Protein AF-A0AAW7VV24-F1 (afdb_monomer_lite)

Structure (mmCIF, N/CA/C/O backbone):
data_AF-A0AAW7VV24-F1
#
_entry.id   AF-A0AAW7VV24-F1
#
loop_
_atom_site.group_PDB
_atom_site.id
_atom_site.type_symbol
_atom_site.label_atom_id
_atom_site.label_alt_id
_atom_site.label_comp_id
_atom_site.label_asym_id
_atom_site.label_entity_id
_atom_site.label_seq_id
_atom_site.pdbx_PDB_ins_code
_atom_site.Cartn_x
_atom_site.Cartn_y
_atom_site.Cartn_z
_atom_site.occupancy
_atom_site.B_iso_or_equiv
_atom_site.auth_seq_id
_atom_site.auth_comp_id
_atom_site.auth_asym_id
_atom_site.auth_atom_id
_atom_site.pdbx_PDB_model_num
ATOM 1 N N . MET A 1 1 ? 19.545 -9.588 6.581 1.00 57.94 1 MET A N 1
ATOM 2 C CA . MET A 1 1 ? 18.455 -8.599 6.716 1.00 57.94 1 MET A CA 1
ATOM 3 C C . MET A 1 1 ? 17.225 -9.322 7.231 1.00 57.94 1 MET A C 1
ATOM 5 O O . MET A 1 1 ? 17.003 -10.454 6.816 1.00 57.94 1 MET A O 1
ATOM 9 N N . SER A 1 2 ? 16.503 -8.713 8.173 1.00 62.31 2 SER A N 1
ATOM 10 C CA . SER A 1 2 ? 15.201 -9.205 8.638 1.00 62.31 2 SER A CA 1
ATOM 11 C C . SER A 1 2 ? 14.223 -9.260 7.459 1.00 62.31 2 SER A C 1
ATOM 13 O O . SER A 1 2 ? 14.254 -8.371 6.613 1.00 62.31 2 SER A O 1
ATOM 15 N N . ARG A 1 3 ? 13.404 -10.315 7.382 1.00 75.94 3 ARG A N 1
ATOM 16 C CA . ARG A 1 3 ? 12.289 -10.437 6.420 1.00 75.94 3 ARG A CA 1
ATOM 17 C C . ARG A 1 3 ? 10.940 -10.096 7.054 1.00 75.94 3 ARG A C 1
ATOM 19 O O . ARG A 1 3 ? 9.899 -10.302 6.440 1.00 75.94 3 ARG A O 1
ATOM 26 N N . PHE A 1 4 ? 10.943 -9.648 8.306 1.00 87.75 4 PHE A N 1
ATOM 27 C CA . PHE A 1 4 ? 9.716 -9.220 8.952 1.00 87.75 4 PHE A CA 1
ATOM 28 C C . PHE A 1 4 ? 9.280 -7.870 8.383 1.00 87.75 4 PHE A C 1
ATOM 30 O O . PHE A 1 4 ? 10.113 -7.057 7.973 1.00 87.75 4 PHE A O 1
ATOM 37 N N . ILE A 1 5 ? 7.967 -7.649 8.356 1.00 87.94 5 ILE A N 1
ATOM 38 C CA . ILE A 1 5 ? 7.404 -6.328 8.086 1.00 87.94 5 ILE A CA 1
ATOM 39 C C . ILE A 1 5 ? 7.687 -5.464 9.310 1.00 87.94 5 ILE A C 1
ATOM 41 O O . ILE A 1 5 ? 7.351 -5.834 10.437 1.00 87.94 5 ILE A O 1
ATOM 45 N N . GLU A 1 6 ? 8.317 -4.319 9.084 1.00 89.31 6 GLU A N 1
ATOM 46 C CA . GLU A 1 6 ? 8.785 -3.425 10.141 1.00 89.31 6 GLU A CA 1
ATOM 47 C C . GLU A 1 6 ? 8.378 -1.991 9.820 1.00 89.31 6 GLU A C 1
ATOM 49 O O . GLU A 1 6 ? 8.159 -1.641 8.660 1.00 89.31 6 GLU A O 1
ATOM 54 N N . LYS A 1 7 ? 8.304 -1.136 10.844 1.00 88.00 7 LYS A N 1
ATOM 55 C CA . LYS A 1 7 ? 8.133 0.297 10.612 1.00 88.00 7 LYS A CA 1
ATOM 56 C C . LYS A 1 7 ? 9.354 0.822 9.860 1.00 88.00 7 LYS A C 1
ATOM 58 O O . LYS A 1 7 ? 10.482 0.634 10.319 1.00 88.00 7 LYS A O 1
ATOM 63 N N . MET A 1 8 ? 9.130 1.498 8.739 1.00 83.94 8 MET A N 1
ATOM 64 C CA . MET A 1 8 ? 10.216 2.060 7.956 1.00 83.94 8 MET A CA 1
ATOM 65 C C . MET A 1 8 ? 10.882 3.194 8.750 1.00 83.94 8 MET A C 1
ATOM 67 O O . MET A 1 8 ? 10.202 4.092 9.257 1.00 83.94 8 MET A O 1
ATOM 71 N N . PRO A 1 9 ? 12.210 3.157 8.938 1.00 74.31 9 PRO A N 1
ATOM 72 C CA . PRO A 1 9 ? 12.892 4.223 9.642 1.00 74.31 9 PRO A CA 1
ATOM 73 C C . PRO A 1 9 ? 13.037 5.452 8.730 1.00 74.31 9 PRO A C 1
ATOM 75 O O . PRO A 1 9 ? 13.298 5.318 7.537 1.00 74.31 9 PRO A O 1
ATOM 78 N N . LEU A 1 10 ? 12.941 6.654 9.308 1.00 65.75 10 LEU A N 1
ATOM 79 C CA . LEU A 1 10 ? 12.999 7.957 8.613 1.00 65.75 10 LEU A CA 1
ATOM 80 C C . LEU A 1 10 ? 14.386 8.298 8.005 1.00 65.75 10 LEU A C 1
ATOM 82 O O . LEU A 1 10 ? 14.718 9.466 7.808 1.00 65.75 10 LEU A O 1
ATOM 86 N N . TYR A 1 11 ? 15.250 7.313 7.750 1.00 51.72 11 TYR A N 1
ATOM 87 C CA . TYR A 1 11 ? 16.612 7.543 7.270 1.00 51.72 11 TYR A CA 1
ATOM 88 C C . TYR A 1 11 ? 16.644 7.689 5.744 1.00 51.72 11 TYR A C 1
ATOM 90 O O . TYR A 1 11 ? 16.621 6.710 5.000 1.00 51.72 11 TYR A O 1
ATOM 98 N N . GLY A 1 12 ? 16.747 8.933 5.277 1.00 60.78 12 GLY A N 1
ATOM 99 C CA . GLY A 1 12 ? 16.901 9.279 3.865 1.00 60.78 12 GLY A CA 1
ATOM 100 C C . GLY A 1 12 ? 16.246 10.619 3.536 1.00 60.78 12 GLY A C 1
ATOM 101 O O . GLY A 1 12 ? 15.379 11.089 4.258 1.00 60.78 12 GLY A O 1
ATOM 102 N N . GLY A 1 13 ? 16.658 11.253 2.436 1.00 74.12 13 GLY A N 1
ATOM 103 C CA . GLY A 1 13 ? 16.091 12.541 2.002 1.00 74.12 13 GLY A CA 1
ATOM 104 C C . GLY A 1 13 ? 14.741 12.441 1.280 1.00 74.12 13 GLY A C 1
ATOM 105 O O . GLY A 1 13 ? 14.265 13.446 0.762 1.00 74.12 13 GLY A O 1
ATOM 106 N N . LYS A 1 14 ? 14.162 11.240 1.171 1.00 77.94 14 LYS A N 1
ATOM 107 C CA . LYS A 1 14 ? 12.902 10.980 0.465 1.00 77.94 14 LYS A CA 1
ATOM 108 C C . LYS A 1 14 ? 12.033 10.038 1.281 1.00 77.94 14 LYS A C 1
ATOM 110 O O . LYS A 1 14 ? 12.537 9.026 1.763 1.00 77.94 14 LYS A O 1
ATOM 115 N N . ASP A 1 15 ? 10.751 10.363 1.354 1.00 80.44 15 ASP A N 1
ATOM 116 C CA . ASP A 1 15 ? 9.735 9.516 1.965 1.00 80.44 15 ASP A CA 1
ATOM 117 C C . ASP A 1 15 ? 9.411 8.319 1.061 1.00 80.44 15 ASP A C 1
ATOM 119 O O . ASP A 1 15 ? 9.266 8.488 -0.151 1.00 80.44 15 ASP A O 1
ATOM 123 N N . ARG A 1 16 ? 9.364 7.115 1.630 1.00 85.00 16 ARG A N 1
ATOM 124 C CA . ARG A 1 16 ? 9.167 5.836 0.922 1.00 85.00 16 ARG A CA 1
ATOM 125 C C . ARG A 1 16 ? 7.986 5.036 1.483 1.00 85.00 16 ARG A C 1
ATOM 127 O O . ARG A 1 16 ? 7.809 3.886 1.080 1.00 85.00 16 ARG A O 1
ATOM 134 N N . GLY A 1 17 ? 7.215 5.645 2.382 1.00 85.94 17 GLY A N 1
ATOM 135 C CA . GLY A 1 17 ? 6.116 5.026 3.107 1.00 85.94 17 GLY A CA 1
ATOM 136 C C . GLY A 1 17 ? 6.515 4.547 4.498 1.00 85.94 17 GLY A C 1
ATOM 137 O O . GLY A 1 17 ? 7.674 4.613 4.917 1.00 85.94 17 GLY A O 1
ATOM 138 N N . ASP A 1 18 ? 5.524 4.037 5.217 1.00 90.06 18 ASP A N 1
ATOM 139 C CA . ASP A 1 18 ? 5.598 3.744 6.644 1.00 90.06 18 ASP A CA 1
ATOM 140 C C . ASP A 1 18 ? 6.066 2.318 6.984 1.00 90.06 18 ASP A C 1
ATOM 142 O O . ASP A 1 18 ? 6.399 2.034 8.143 1.00 90.06 18 ASP A O 1
ATOM 146 N N . ALA A 1 19 ? 6.071 1.395 6.016 1.00 92.06 19 ALA A N 1
ATOM 147 C CA . ALA A 1 19 ? 6.411 -0.013 6.230 1.00 92.06 19 ALA A CA 1
ATOM 148 C C . ALA A 1 19 ? 7.542 -0.495 5.312 1.00 92.06 19 ALA A C 1
ATOM 150 O O . ALA A 1 19 ? 7.518 -0.296 4.100 1.00 92.06 19 ALA A O 1
ATOM 151 N N . ALA A 1 20 ? 8.515 -1.192 5.895 1.00 91.00 20 ALA A N 1
ATOM 152 C CA . ALA A 1 20 ? 9.583 -1.877 5.179 1.00 91.00 20 ALA A CA 1
ATOM 153 C C . ALA A 1 20 ? 9.235 -3.357 4.939 1.00 91.00 20 ALA A C 1
ATOM 155 O O . ALA A 1 20 ? 8.477 -3.959 5.704 1.00 91.00 20 ALA A O 1
ATOM 156 N N . ASN A 1 21 ? 9.849 -3.947 3.906 1.00 91.69 21 ASN A N 1
ATOM 157 C CA . ASN A 1 21 ? 9.723 -5.364 3.531 1.00 91.69 21 ASN A CA 1
ATOM 158 C C . ASN A 1 21 ? 8.282 -5.813 3.217 1.00 91.69 21 ASN A C 1
ATOM 160 O O . ASN A 1 21 ? 7.939 -6.980 3.408 1.00 91.69 21 ASN A O 1
ATOM 164 N N . VAL A 1 22 ? 7.427 -4.894 2.755 1.00 94.88 22 VAL A N 1
ATOM 165 C CA . VAL A 1 22 ? 6.114 -5.253 2.210 1.00 94.88 22 VAL A CA 1
ATOM 166 C C . VAL A 1 22 ? 6.279 -5.563 0.732 1.00 94.88 22 VAL A C 1
ATOM 168 O O . VAL A 1 22 ? 6.644 -4.699 -0.064 1.00 94.88 22 VAL A O 1
ATOM 171 N N . GLU A 1 23 ? 6.004 -6.810 0.378 1.00 95.25 23 GLU A N 1
ATOM 172 C CA . GLU A 1 23 ? 6.171 -7.329 -0.971 1.00 95.25 23 GLU A CA 1
ATOM 173 C C . GLU A 1 23 ? 4.938 -8.136 -1.379 1.00 95.25 23 GLU A C 1
ATOM 175 O O . GLU A 1 23 ? 4.216 -8.697 -0.549 1.00 95.25 23 GLU A O 1
ATOM 180 N N . THR A 1 24 ? 4.682 -8.189 -2.680 1.00 94.69 24 THR A N 1
ATOM 181 C CA . THR A 1 24 ? 3.705 -9.104 -3.273 1.00 94.69 24 THR A CA 1
ATOM 182 C C . THR A 1 24 ? 4.187 -10.558 -3.194 1.00 94.69 24 THR A C 1
ATOM 184 O O . THR A 1 24 ? 5.340 -10.848 -2.878 1.00 94.69 24 THR A O 1
ATOM 187 N N . PHE A 1 25 ? 3.321 -11.508 -3.567 1.00 91.19 25 PHE A N 1
ATOM 188 C CA . PHE A 1 25 ? 3.676 -12.936 -3.619 1.00 91.19 25 PHE A CA 1
ATOM 189 C C . PHE A 1 25 ? 4.853 -13.258 -4.563 1.00 91.19 25 PHE A C 1
ATOM 191 O O . PHE A 1 25 ? 5.451 -14.323 -4.448 1.00 91.19 25 PHE A O 1
ATOM 198 N N . ASN A 1 26 ? 5.150 -12.367 -5.514 1.00 91.56 26 ASN A N 1
ATOM 199 C CA . ASN A 1 26 ? 6.254 -12.473 -6.464 1.00 91.56 26 ASN A CA 1
ATOM 200 C C . ASN A 1 26 ? 7.409 -11.506 -6.145 1.00 91.56 26 ASN A C 1
ATOM 202 O O . ASN A 1 26 ? 8.128 -11.113 -7.061 1.00 91.56 26 ASN A O 1
ATOM 206 N N . GLU A 1 27 ? 7.572 -11.134 -4.870 1.00 94.69 27 GLU A N 1
ATOM 207 C CA . GLU A 1 27 ? 8.723 -10.376 -4.349 1.00 94.69 27 GLU A CA 1
ATOM 208 C C . GLU A 1 27 ? 8.864 -8.964 -4.958 1.00 94.69 27 GLU A C 1
ATOM 210 O O . GLU A 1 27 ? 9.962 -8.419 -5.070 1.00 94.69 27 GLU A O 1
ATOM 215 N N . LEU A 1 28 ? 7.749 -8.345 -5.372 1.00 95.75 28 LEU A N 1
ATOM 216 C CA . LEU A 1 28 ? 7.743 -6.955 -5.832 1.00 95.75 28 LEU A CA 1
ATOM 217 C C . LEU A 1 28 ? 7.399 -6.014 -4.668 1.00 95.75 28 LEU A C 1
ATOM 219 O O . LEU A 1 28 ? 6.361 -6.215 -4.031 1.00 95.75 28 LEU A O 1
ATOM 223 N N . PRO A 1 29 ? 8.203 -4.966 -4.403 1.00 96.50 29 PRO A N 1
ATOM 224 C CA . PRO A 1 29 ? 7.953 -4.039 -3.302 1.00 96.50 29 PRO A CA 1
ATOM 225 C C . PRO A 1 29 ? 6.620 -3.293 -3.425 1.00 96.50 29 PRO A C 1
ATOM 227 O O . PRO A 1 29 ? 6.174 -2.946 -4.523 1.00 96.50 29 PRO A O 1
ATOM 230 N N . VAL A 1 30 ? 6.009 -2.988 -2.284 1.00 97.12 30 VAL A N 1
ATOM 231 C CA . VAL A 1 30 ? 4.771 -2.210 -2.173 1.00 97.12 30 VAL A CA 1
ATOM 232 C C . VAL A 1 30 ? 5.004 -1.064 -1.194 1.00 97.12 30 VAL A C 1
ATOM 234 O O . VAL A 1 30 ? 5.450 -1.291 -0.072 1.00 97.12 30 VAL A O 1
ATOM 237 N N . ALA A 1 31 ? 4.692 0.164 -1.611 1.00 96.94 31 ALA A N 1
ATOM 238 C CA . ALA A 1 31 ? 4.674 1.302 -0.695 1.00 96.94 31 ALA A CA 1
ATOM 239 C C . ALA A 1 31 ? 3.386 1.257 0.132 1.00 96.94 31 ALA A C 1
ATOM 241 O O . ALA A 1 31 ? 2.299 1.066 -0.420 1.00 96.94 31 ALA A O 1
ATOM 242 N N . VAL A 1 32 ? 3.511 1.407 1.448 1.00 97.19 32 VAL A N 1
ATOM 243 C CA . VAL A 1 32 ? 2.379 1.361 2.376 1.00 97.19 32 VAL A CA 1
ATOM 244 C C . VAL A 1 32 ? 2.369 2.614 3.223 1.00 97.19 32 VAL A C 1
ATOM 246 O O . VAL A 1 32 ? 3.362 2.898 3.884 1.00 97.19 32 VAL A O 1
ATOM 249 N N . GLU A 1 33 ? 1.221 3.277 3.266 1.00 96.75 33 GLU A N 1
ATOM 250 C CA . GLU A 1 33 ? 0.991 4.465 4.083 1.00 96.75 33 GLU A CA 1
ATOM 251 C C . GLU A 1 33 ? -0.099 4.189 5.127 1.00 96.75 33 GLU A C 1
ATOM 253 O O . GLU A 1 33 ? -1.203 3.745 4.783 1.00 96.75 33 GLU A O 1
ATOM 258 N N . PHE A 1 34 ? 0.173 4.447 6.410 1.00 96.38 34 PHE A N 1
ATOM 259 C CA . PHE A 1 34 ? -0.799 4.256 7.487 1.00 96.38 34 PHE A CA 1
ATOM 260 C C . PHE A 1 34 ? -1.491 5.569 7.854 1.00 96.38 34 PHE A C 1
ATOM 262 O O . PHE A 1 34 ? -0.869 6.542 8.269 1.00 96.38 34 PHE A O 1
ATOM 269 N N . LYS A 1 35 ? -2.828 5.584 7.825 1.00 96.44 35 LYS A N 1
ATOM 270 C CA . LYS A 1 35 ? -3.618 6.772 8.181 1.00 96.44 35 LYS A CA 1
ATOM 271 C C . LYS A 1 35 ? -4.509 6.546 9.393 1.00 96.44 35 LYS A C 1
ATOM 273 O O . LYS A 1 35 ? -5.257 5.575 9.486 1.00 96.44 35 LYS A O 1
ATOM 278 N N . ASP A 1 36 ? -4.506 7.514 10.302 1.00 96.25 36 ASP A N 1
ATOM 279 C CA . ASP A 1 36 ? -5.491 7.638 11.373 1.00 96.25 36 ASP A CA 1
ATOM 280 C C . ASP A 1 36 ? -6.074 9.050 11.352 1.00 96.25 36 ASP A C 1
ATOM 282 O O . ASP A 1 36 ? -5.378 10.032 11.600 1.00 96.25 36 ASP A O 1
ATOM 286 N N . TYR A 1 37 ? -7.357 9.153 11.011 1.00 96.19 37 TYR A N 1
ATOM 287 C CA . TYR A 1 37 ? -8.041 10.439 10.881 1.00 96.19 37 TYR A CA 1
ATOM 288 C C . TYR A 1 37 ? -9.446 10.400 11.491 1.00 96.19 37 TYR A C 1
ATOM 290 O O . TYR A 1 37 ? -10.425 10.902 10.933 1.00 96.19 37 TYR A O 1
ATOM 298 N N . GLY A 1 38 ? -9.576 9.720 12.637 1.00 93.50 38 GLY A N 1
ATOM 2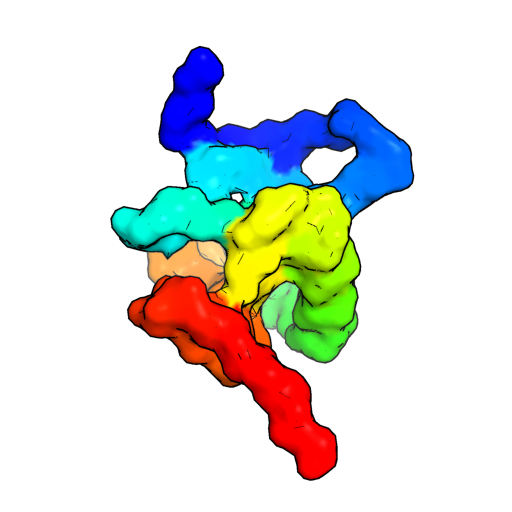99 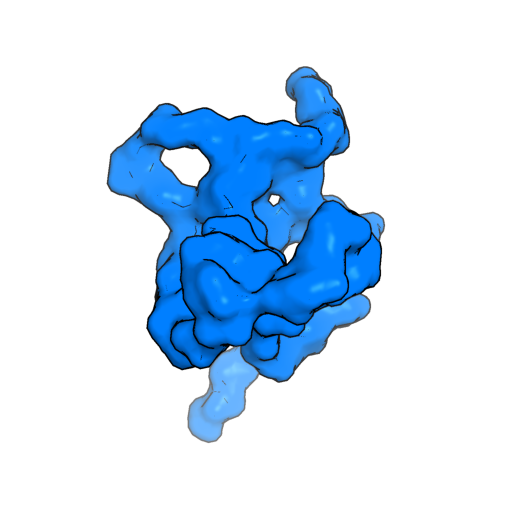C CA . GLY A 1 38 ? -10.830 9.662 13.398 1.00 93.50 38 GLY A CA 1
ATOM 300 C C . GLY A 1 38 ? -11.992 9.000 12.643 1.00 93.50 38 GLY A C 1
ATOM 301 O O . GLY A 1 38 ? -13.159 9.293 12.912 1.00 93.50 38 GLY A O 1
ATOM 302 N N . GLY A 1 39 ? -11.684 8.130 11.675 1.00 91.12 39 GLY A N 1
ATOM 303 C CA . GLY A 1 39 ? -12.649 7.467 10.794 1.00 91.12 39 GLY A CA 1
ATOM 304 C C . GLY A 1 39 ? -13.165 8.302 9.622 1.00 91.12 39 GLY A C 1
ATOM 305 O O . GLY A 1 39 ? -14.080 7.853 8.937 1.00 91.12 39 GLY A O 1
ATOM 306 N N . ARG A 1 40 ? -12.622 9.502 9.384 1.00 95.88 40 ARG A N 1
ATOM 307 C CA . ARG A 1 40 ? -12.836 10.244 8.133 1.00 95.88 40 ARG A CA 1
ATOM 308 C C . ARG A 1 40 ? -11.845 9.750 7.087 1.00 95.88 40 ARG A C 1
ATOM 310 O O . ARG A 1 40 ? -10.696 9.504 7.430 1.00 95.88 40 ARG A O 1
ATOM 317 N N . PHE A 1 41 ? -12.267 9.654 5.829 1.00 97.38 41 PHE A N 1
ATOM 318 C 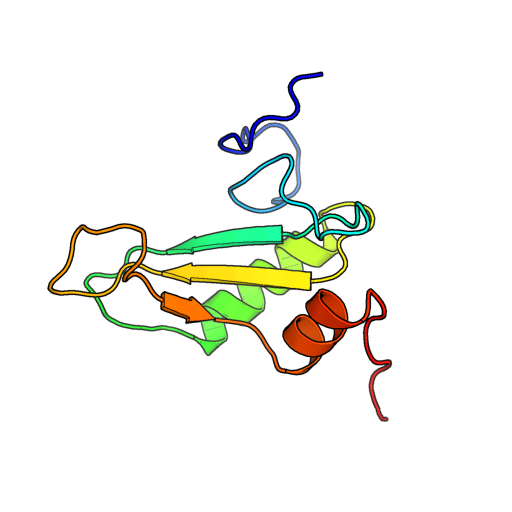CA . PHE A 1 41 ? -11.412 9.188 4.737 1.00 97.38 41 PHE A CA 1
ATOM 319 C C . PHE A 1 41 ? -11.132 10.311 3.739 1.00 97.38 41 PHE A C 1
ATOM 321 O O . PHE A 1 41 ? -12.050 10.788 3.074 1.00 97.38 41 PHE A O 1
ATOM 328 N N . LEU A 1 42 ? -9.866 10.725 3.628 1.00 97.81 42 LEU A N 1
ATOM 329 C CA . LEU A 1 42 ? -9.404 11.721 2.652 1.00 97.81 42 LEU A CA 1
ATOM 330 C C . LEU A 1 42 ? -8.736 11.011 1.469 1.00 97.81 42 LEU A C 1
ATOM 332 O O . LEU A 1 42 ? -7.555 11.200 1.192 1.00 97.81 42 LEU A O 1
ATOM 336 N N . VAL A 1 43 ? -9.506 10.150 0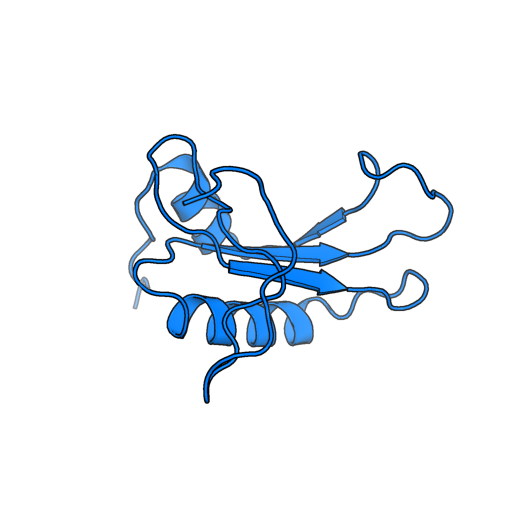.797 1.00 97.38 43 VAL A N 1
ATOM 337 C CA . VAL A 1 43 ? -8.986 9.151 -0.154 1.00 97.38 43 VAL A CA 1
ATOM 338 C C . VAL A 1 43 ? -8.096 9.777 -1.234 1.00 97.38 43 VAL A C 1
ATOM 340 O O . VAL A 1 43 ? -6.993 9.297 -1.450 1.00 97.38 43 VAL A O 1
ATOM 343 N N . GLY A 1 44 ? -8.519 10.874 -1.873 1.00 97.56 44 GLY A N 1
ATOM 344 C CA . GLY A 1 44 ? -7.737 11.507 -2.946 1.00 97.56 44 GLY A CA 1
ATOM 345 C C . GLY A 1 44 ? -6.381 12.061 -2.490 1.00 97.56 44 GLY A C 1
ATOM 346 O O . GLY A 1 44 ? -5.377 11.875 -3.176 1.00 97.56 44 GLY A O 1
ATOM 347 N N . THR A 1 45 ? -6.337 12.693 -1.314 1.00 97.94 45 THR A N 1
ATOM 348 C CA . THR A 1 45 ? -5.091 13.198 -0.717 1.00 97.94 45 THR A CA 1
ATOM 349 C C . THR A 1 45 ? -4.137 12.049 -0.419 1.00 97.94 45 THR A C 1
ATOM 351 O O . THR A 1 45 ? -2.997 12.072 -0.867 1.00 97.94 45 THR A O 1
ATOM 354 N N . TRP A 1 46 ? -4.620 11.002 0.247 1.00 98.25 46 TRP A N 1
ATOM 355 C CA . TRP A 1 46 ? -3.775 9.878 0.656 1.00 98.25 46 TRP A CA 1
ATOM 356 C C . TRP A 1 46 ? -3.288 9.033 -0.523 1.00 98.25 46 TRP A C 1
ATOM 358 O O . TRP A 1 46 ? -2.162 8.551 -0.505 1.00 98.25 46 TRP A O 1
ATOM 368 N N . LEU A 1 47 ? -4.097 8.896 -1.579 1.00 98.31 47 LEU A N 1
ATOM 369 C CA . LEU A 1 47 ? -3.658 8.256 -2.823 1.00 98.31 47 LEU A CA 1
ATOM 370 C C . LEU A 1 47 ? -2.553 9.057 -3.529 1.00 98.31 47 LEU A C 1
ATOM 372 O O . LEU A 1 47 ? -1.686 8.469 -4.167 1.00 98.31 47 LEU A O 1
ATOM 376 N N . THR A 1 48 ? -2.568 10.388 -3.415 1.00 97.81 48 THR A N 1
ATOM 377 C CA . THR A 1 48 ? -1.506 11.238 -3.979 1.00 97.81 48 THR A CA 1
ATOM 378 C C . THR A 1 48 ? -0.204 11.088 -3.193 1.00 97.81 48 THR A C 1
ATOM 380 O O . THR A 1 48 ? 0.863 10.995 -3.793 1.00 97.81 48 THR A O 1
ATOM 383 N N . GLU A 1 49 ? -0.292 11.037 -1.863 1.00 96.81 49 GLU A N 1
ATOM 384 C CA . GLU A 1 49 ? 0.855 10.829 -0.970 1.00 96.81 49 GLU A CA 1
ATOM 385 C C . GLU A 1 49 ? 1.524 9.470 -1.232 1.00 96.81 49 GLU A C 1
ATOM 387 O O . GLU A 1 49 ? 2.702 9.424 -1.588 1.00 96.81 49 GLU A O 1
ATOM 392 N N . VAL A 1 50 ? 0.756 8.375 -1.207 1.00 97.56 50 VAL A N 1
ATOM 393 C CA . VAL A 1 50 ? 1.325 7.029 -1.388 1.00 97.56 50 VAL A CA 1
ATOM 394 C C . VAL A 1 50 ? 1.893 6.797 -2.795 1.00 97.56 50 VAL A C 1
ATOM 396 O O . VAL A 1 50 ? 2.812 6.001 -2.972 1.00 97.56 50 VAL A O 1
ATOM 399 N N . GLU A 1 51 ? 1.395 7.494 -3.823 1.00 97.12 51 GLU A N 1
ATOM 400 C CA . GLU A 1 51 ? 1.988 7.433 -5.167 1.00 97.12 51 GLU A CA 1
ATOM 401 C C . GLU A 1 51 ? 3.377 8.088 -5.196 1.00 97.12 51 GLU A C 1
ATOM 403 O O . GLU A 1 51 ? 4.285 7.581 -5.859 1.00 97.12 51 GLU A O 1
ATOM 408 N N . ILE A 1 52 ? 3.578 9.183 -4.453 1.00 96.31 52 ILE A N 1
ATOM 409 C CA . ILE A 1 52 ? 4.899 9.813 -4.302 1.00 96.31 52 ILE A CA 1
ATOM 410 C C . ILE A 1 52 ? 5.857 8.846 -3.598 1.00 96.31 52 ILE A C 1
ATOM 412 O O . ILE A 1 52 ? 6.987 8.656 -4.054 1.00 96.31 52 ILE A O 1
ATOM 416 N N . GLU A 1 53 ? 5.406 8.199 -2.528 1.00 95.38 53 GLU A N 1
ATOM 417 C CA . GLU A 1 53 ? 6.188 7.199 -1.795 1.00 95.38 53 GLU A CA 1
ATOM 418 C C . GLU A 1 53 ? 6.529 5.985 -2.663 1.00 95.38 53 GLU A C 1
ATOM 420 O O . GLU A 1 53 ? 7.689 5.572 -2.711 1.00 95.38 53 GLU A O 1
ATOM 425 N N . ARG A 1 54 ? 5.563 5.468 -3.436 1.00 96.12 54 ARG A N 1
ATOM 426 C CA . ARG A 1 54 ? 5.781 4.395 -4.418 1.00 96.12 54 ARG A CA 1
ATOM 427 C C . ARG A 1 54 ? 6.856 4.778 -5.430 1.00 96.12 54 ARG A C 1
ATOM 429 O O . ARG A 1 54 ? 7.723 3.967 -5.733 1.00 96.12 54 ARG A O 1
ATOM 436 N N . LEU A 1 55 ? 6.833 6.005 -5.949 1.00 94.81 55 LEU A N 1
ATOM 437 C CA . LEU A 1 55 ? 7.856 6.494 -6.880 1.00 94.81 55 LEU A CA 1
ATOM 438 C C . LEU A 1 55 ? 9.239 6.650 -6.224 1.00 94.81 55 LEU A C 1
ATOM 440 O O . LEU A 1 55 ? 10.260 6.566 -6.910 1.00 94.81 55 LEU A O 1
ATOM 444 N N . ASN A 1 56 ? 9.290 6.866 -4.910 1.00 94.00 56 ASN A N 1
ATOM 445 C CA . ASN A 1 56 ? 10.532 6.974 -4.148 1.00 94.00 56 ASN A CA 1
ATOM 446 C C . ASN A 1 56 ? 11.087 5.616 -3.684 1.00 94.00 56 ASN A C 1
ATOM 448 O O . ASN A 1 56 ? 12.292 5.521 -3.403 1.00 94.00 56 ASN A O 1
ATOM 452 N N . LEU A 1 57 ? 10.238 4.589 -3.585 1.00 92.44 57 LEU A N 1
ATOM 453 C CA . LEU A 1 57 ? 10.599 3.226 -3.211 1.00 92.44 57 LEU A CA 1
ATOM 454 C C . LEU A 1 57 ? 11.084 2.444 -4.451 1.00 92.44 57 LEU A C 1
ATOM 456 O O . LEU A 1 57 ? 10.318 2.233 -5.393 1.00 92.44 57 LEU A O 1
ATOM 460 N N . PRO A 1 58 ? 12.355 1.997 -4.491 1.00 92.75 58 PRO A N 1
ATOM 461 C CA . PRO A 1 58 ? 12.890 1.305 -5.659 1.00 92.75 58 PRO A CA 1
ATOM 462 C C . PRO A 1 58 ? 12.070 0.067 -6.037 1.00 92.75 58 PRO A C 1
ATOM 464 O O . PRO A 1 58 ? 11.804 -0.785 -5.195 1.00 92.75 58 PRO A O 1
ATOM 467 N N . ASN A 1 59 ? 11.722 -0.039 -7.322 1.00 94.00 59 ASN A N 1
ATOM 468 C CA . ASN A 1 59 ? 10.972 -1.151 -7.917 1.00 94.00 59 ASN A CA 1
ATOM 469 C C . ASN A 1 59 ? 9.544 -1.355 -7.380 1.00 94.00 59 ASN A C 1
ATOM 471 O O . ASN A 1 59 ? 8.943 -2.389 -7.669 1.00 94.00 59 ASN A O 1
ATOM 475 N N . ALA A 1 60 ? 8.981 -0.394 -6.640 1.00 95.75 60 A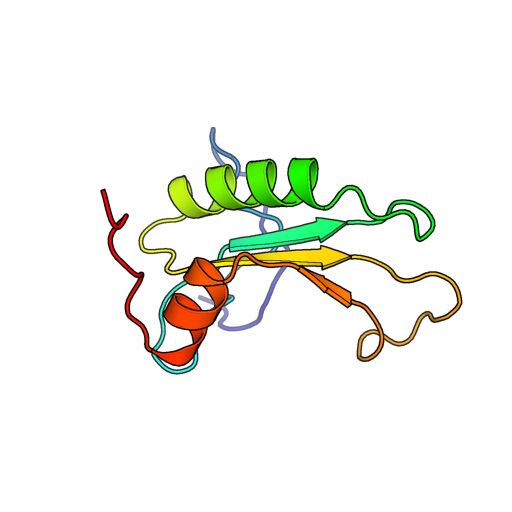LA A N 1
ATOM 476 C CA . ALA A 1 60 ? 7.650 -0.559 -6.076 1.00 95.75 60 ALA A CA 1
ATOM 477 C C . ALA A 1 60 ? 6.557 -0.649 -7.153 1.00 95.75 60 ALA A C 1
ATOM 479 O O . ALA A 1 60 ? 6.383 0.255 -7.984 1.00 95.75 60 ALA A O 1
ATOM 480 N N . ILE A 1 61 ? 5.796 -1.745 -7.115 1.00 97.19 61 ILE A N 1
ATOM 481 C CA . ILE A 1 61 ? 4.793 -2.080 -8.132 1.00 97.19 61 ILE A CA 1
ATOM 482 C C . ILE A 1 61 ? 3.452 -1.376 -7.882 1.00 97.19 61 ILE A C 1
ATOM 484 O O . ILE A 1 61 ? 2.748 -1.026 -8.835 1.00 97.19 61 ILE A O 1
ATOM 488 N N . ALA A 1 62 ? 3.132 -1.120 -6.611 1.00 97.44 62 ALA A N 1
ATOM 489 C CA . ALA A 1 62 ? 1.874 -0.536 -6.155 1.00 97.44 62 ALA A CA 1
ATOM 490 C C . ALA A 1 62 ? 2.067 0.324 -4.893 1.00 97.44 62 ALA A C 1
ATOM 492 O O . ALA A 1 62 ? 3.003 0.101 -4.120 1.00 97.44 62 ALA A O 1
ATOM 493 N N . GLY A 1 63 ? 1.171 1.296 -4.704 1.00 97.62 63 GLY A N 1
ATOM 494 C CA . GLY A 1 63 ? 1.008 2.056 -3.463 1.00 97.62 63 GLY A CA 1
ATOM 495 C C . GLY A 1 63 ? -0.318 1.709 -2.783 1.00 97.62 63 GLY A C 1
ATOM 496 O O . GLY A 1 63 ? -1.342 1.563 -3.453 1.00 97.62 63 GLY A O 1
ATOM 497 N N . VAL A 1 64 ? -0.306 1.546 -1.461 1.00 98.19 64 VAL A N 1
ATOM 498 C CA . VAL A 1 64 ? -1.470 1.122 -0.676 1.00 98.19 64 VAL A CA 1
ATOM 499 C C . VAL A 1 64 ? -1.614 1.967 0.585 1.00 98.19 64 VAL A C 1
ATOM 501 O O . VAL A 1 64 ? -0.685 2.086 1.373 1.00 98.19 64 VAL A O 1
ATOM 504 N N . VAL A 1 65 ? -2.812 2.495 0.828 1.00 98.44 65 VAL A N 1
ATOM 505 C CA . VAL A 1 65 ? -3.137 3.181 2.085 1.00 98.44 65 VAL A CA 1
ATOM 506 C C . VAL A 1 65 ? -3.882 2.223 3.003 1.00 98.44 65 VAL A C 1
ATOM 508 O O . VAL A 1 65 ? -4.910 1.673 2.610 1.00 98.44 65 VAL A O 1
ATOM 511 N N . VAL A 1 66 ? -3.429 2.078 4.245 1.00 97.81 66 VAL A N 1
ATOM 512 C CA . VAL A 1 66 ? -4.147 1.371 5.312 1.00 97.81 66 VAL A CA 1
ATOM 513 C C . VAL A 1 66 ? -4.670 2.406 6.304 1.00 97.81 66 VAL A C 1
ATOM 515 O O . VAL A 1 66 ? -3.901 3.049 7.013 1.00 97.81 66 VAL A O 1
ATOM 518 N N . ALA A 1 67 ? -5.989 2.581 6.371 1.00 97.88 67 ALA A N 1
ATOM 519 C CA . ALA A 1 67 ? -6.604 3.622 7.189 1.00 97.88 67 ALA A CA 1
ATOM 520 C C . ALA A 1 67 ? -7.451 3.057 8.333 1.00 97.88 67 ALA A C 1
ATOM 522 O O . ALA A 1 67 ? -8.222 2.104 8.163 1.00 97.88 67 ALA A O 1
ATOM 523 N N . LYS A 1 68 ? -7.372 3.705 9.501 1.00 96.69 68 LYS A N 1
ATOM 524 C CA . LYS A 1 68 ? -8.188 3.336 10.655 1.00 96.69 68 LYS A CA 1
ATOM 525 C C . LYS A 1 68 ? -9.665 3.650 10.430 1.00 96.69 68 LYS A C 1
ATOM 527 O O . LYS A 1 68 ? -10.069 4.795 10.212 1.00 96.69 68 LYS A O 1
ATOM 532 N N . ARG A 1 69 ? -10.494 2.620 10.563 1.00 96.25 69 ARG A N 1
ATOM 533 C CA . ARG A 1 69 ? -11.951 2.681 10.575 1.00 96.25 69 ARG A CA 1
ATOM 534 C C . ARG A 1 69 ? -12.451 2.940 11.996 1.00 96.25 69 ARG A C 1
ATOM 536 O O . ARG A 1 69 ? -12.061 2.273 12.951 1.00 96.25 69 ARG A O 1
ATOM 543 N N . ARG A 1 70 ? -13.404 3.862 12.141 1.00 95.62 70 ARG A N 1
ATOM 544 C CA . ARG A 1 70 ? -14.064 4.100 13.432 1.00 95.62 70 ARG A CA 1
ATOM 545 C C . ARG A 1 70 ? -14.946 2.913 13.834 1.00 95.62 70 ARG A C 1
ATOM 547 O O . ARG A 1 70 ? -15.655 2.345 13.005 1.00 95.62 70 ARG A O 1
ATOM 554 N N . GLY A 1 71 ? -14.941 2.598 15.129 1.00 95.44 71 GLY A N 1
ATOM 555 C CA . GLY A 1 71 ? -15.793 1.564 15.726 1.00 95.44 71 GLY A CA 1
ATOM 556 C C . GLY A 1 71 ? -15.160 0.174 15.799 1.00 95.44 71 GLY A C 1
ATOM 557 O O . GLY A 1 71 ? -15.846 -0.769 16.175 1.00 95.44 71 GLY A O 1
ATOM 558 N N . THR A 1 72 ? -13.877 0.029 15.457 1.00 95.44 72 THR A N 1
ATOM 559 C CA . THR A 1 72 ? -13.137 -1.226 15.633 1.00 95.44 72 THR A CA 1
ATOM 560 C C . THR A 1 72 ? -11.652 -0.966 15.876 1.00 95.44 72 THR A C 1
ATOM 562 O O . THR A 1 72 ? -11.054 -0.109 15.231 1.00 95.44 72 THR A O 1
ATOM 565 N N . THR A 1 73 ? -11.050 -1.723 16.791 1.00 93.88 73 THR A N 1
ATOM 566 C CA . THR A 1 73 ? -9.591 -1.789 16.991 1.00 93.88 73 THR A CA 1
ATOM 567 C C . THR A 1 73 ? -8.980 -3.045 16.376 1.00 93.88 73 THR A C 1
ATOM 569 O O . THR A 1 73 ? -7.760 -3.155 16.323 1.00 93.88 73 THR A O 1
ATOM 572 N N . ASP A 1 74 ? -9.814 -3.968 15.886 1.00 96.06 74 ASP A N 1
ATOM 573 C CA . ASP A 1 74 ? -9.382 -5.174 15.186 1.00 96.06 74 ASP A CA 1
ATOM 574 C C . ASP A 1 74 ? -8.612 -4.785 13.907 1.00 96.06 74 ASP A C 1
ATOM 576 O O . ASP A 1 74 ? -9.201 -4.135 13.028 1.00 96.06 74 ASP A O 1
ATOM 580 N N . PRO A 1 75 ? -7.318 -5.142 13.787 1.00 91.75 75 PRO A N 1
ATOM 581 C CA . PRO A 1 75 ? -6.506 -4.832 12.614 1.00 91.75 75 PRO A CA 1
ATOM 582 C C . PRO A 1 75 ? -7.082 -5.399 11.311 1.00 91.75 75 PRO A C 1
ATOM 584 O O . PRO A 1 75 ? -7.026 -4.732 10.281 1.00 91.75 75 PRO A O 1
ATOM 587 N N . GLY A 1 76 ? -7.709 -6.581 11.351 1.00 95.94 76 GLY A N 1
ATOM 588 C CA . GLY A 1 76 ? -8.287 -7.228 10.166 1.00 95.94 76 GLY A CA 1
ATOM 589 C C . GLY A 1 76 ? -9.558 -6.552 9.645 1.00 95.94 76 GLY A C 1
ATOM 590 O O . GLY A 1 76 ? -10.056 -6.902 8.578 1.00 95.94 76 GLY A O 1
ATOM 591 N N . ARG A 1 77 ? -10.101 -5.579 10.391 1.00 97.00 77 ARG A N 1
ATOM 592 C CA . ARG A 1 77 ? -11.335 -4.845 10.054 1.00 97.00 77 ARG A CA 1
ATOM 593 C C . ARG A 1 77 ? -11.093 -3.381 9.687 1.00 97.00 77 ARG A C 1
ATOM 595 O O . ARG A 1 77 ? -12.059 -2.624 9.540 1.00 97.00 77 ARG A O 1
ATOM 602 N N . GLN A 1 78 ? -9.828 -2.980 9.570 1.00 97.50 78 GLN A N 1
ATOM 603 C CA . GLN A 1 78 ? -9.446 -1.680 9.022 1.00 97.50 78 GLN A CA 1
ATOM 604 C C . GLN A 1 78 ? -9.680 -1.656 7.505 1.00 97.50 78 GLN A C 1
ATOM 606 O O . GLN A 1 78 ? -10.067 -2.664 6.913 1.00 97.50 78 GLN A O 1
ATOM 611 N N . VAL A 1 79 ? -9.524 -0.492 6.876 1.00 97.62 79 VAL A N 1
ATOM 612 C CA . VAL A 1 79 ? -9.801 -0.342 5.441 1.00 97.62 79 VAL A CA 1
ATOM 613 C C . VAL A 1 79 ? -8.529 -0.080 4.660 1.00 97.62 79 VAL A C 1
ATOM 615 O O . VAL A 1 79 ? -7.579 0.513 5.168 1.00 97.62 79 VAL A O 1
ATOM 618 N N . VAL A 1 80 ? -8.547 -0.523 3.409 1.00 98.06 80 VAL A N 1
ATOM 619 C CA . VAL A 1 80 ? -7.454 -0.355 2.462 1.00 98.06 80 VAL A CA 1
ATOM 620 C C . VAL A 1 80 ? -7.957 0.454 1.273 1.00 98.06 80 VAL A C 1
ATOM 622 O O . VAL A 1 80 ? -9.032 0.165 0.746 1.00 98.06 80 VAL A O 1
ATOM 625 N N . PHE A 1 81 ? -7.184 1.452 0.850 1.00 98.38 81 PHE A N 1
ATOM 626 C CA . PHE A 1 81 ? -7.437 2.223 -0.366 1.00 98.38 81 PHE A CA 1
ATOM 627 C C . PHE A 1 81 ? -6.269 2.076 -1.337 1.00 98.38 81 PHE A C 1
ATOM 629 O O . PHE A 1 81 ? -5.108 2.103 -0.935 1.00 98.38 81 PHE A O 1
ATOM 636 N N . MET A 1 82 ? -6.593 1.949 -2.620 1.00 98.25 82 MET A N 1
ATOM 637 C CA . MET A 1 82 ? -5.643 1.957 -3.730 1.00 98.25 82 MET A CA 1
ATOM 638 C C . MET A 1 82 ? -6.386 2.328 -5.016 1.00 98.25 82 MET A C 1
ATOM 640 O O . MET A 1 82 ? -7.620 2.243 -5.065 1.00 98.25 82 MET A O 1
ATOM 644 N N . THR A 1 83 ? -5.665 2.749 -6.054 1.00 97.56 83 THR A N 1
ATOM 645 C CA . THR A 1 83 ? -6.277 2.911 -7.378 1.00 97.56 83 THR A CA 1
ATOM 646 C C . THR A 1 83 ? -6.567 1.546 -8.008 1.00 97.56 83 THR A C 1
ATOM 648 O O . THR A 1 83 ? -6.042 0.516 -7.580 1.00 97.56 83 THR A O 1
ATOM 651 N N . VAL A 1 84 ? -7.390 1.518 -9.059 1.00 96.94 84 VAL A N 1
ATOM 652 C CA . VAL A 1 84 ? -7.600 0.284 -9.832 1.00 96.94 84 VAL A CA 1
ATOM 653 C C . VAL A 1 84 ? -6.296 -0.177 -10.491 1.00 96.94 84 VAL A C 1
ATOM 655 O O . VAL A 1 84 ? -6.029 -1.375 -10.514 1.00 96.94 84 VAL A O 1
ATOM 658 N N . ASP A 1 85 ? -5.452 0.749 -10.953 1.00 97.00 85 ASP A N 1
ATOM 659 C CA . ASP A 1 85 ? -4.152 0.412 -11.540 1.00 97.00 85 ASP A CA 1
ATOM 660 C C . ASP A 1 85 ? -3.224 -0.256 -10.521 1.00 97.00 85 ASP A C 1
ATOM 662 O O . ASP A 1 85 ? -2.566 -1.241 -10.853 1.00 97.00 85 ASP A O 1
ATOM 666 N N . ASP A 1 86 ? -3.207 0.226 -9.274 1.00 97.44 86 ASP A N 1
ATOM 667 C CA . ASP A 1 86 ? -2.453 -0.400 -8.183 1.00 97.44 86 ASP A CA 1
ATOM 668 C C . ASP A 1 86 ? -2.988 -1.795 -7.848 1.00 97.44 86 ASP A C 1
ATOM 670 O O . ASP A 1 86 ? -2.197 -2.716 -7.653 1.00 97.44 86 ASP A O 1
ATOM 674 N N . LEU A 1 87 ? -4.313 -1.989 -7.847 1.00 97.19 87 LEU A N 1
ATOM 675 C CA . LEU A 1 87 ? -4.913 -3.311 -7.648 1.00 97.19 87 LEU A CA 1
ATOM 676 C C . LEU A 1 87 ? -4.514 -4.282 -8.767 1.00 97.19 87 LEU A C 1
ATOM 678 O O . LEU A 1 87 ? -4.124 -5.418 -8.496 1.00 97.19 87 LEU A O 1
ATOM 682 N N . VAL A 1 88 ? -4.580 -3.845 -10.027 1.00 96.56 88 VAL A N 1
ATOM 683 C CA . VAL A 1 88 ? -4.140 -4.660 -11.168 1.00 96.56 88 VAL A CA 1
ATOM 684 C C . VAL A 1 88 ? -2.652 -4.982 -11.048 1.00 96.56 88 VAL A C 1
ATOM 686 O O . VAL A 1 88 ? -2.259 -6.130 -11.267 1.00 96.56 88 VAL A O 1
ATOM 689 N N . ALA A 1 89 ? -1.830 -4.010 -10.658 1.00 96.00 89 ALA A N 1
ATOM 690 C CA . ALA A 1 89 ? -0.398 -4.192 -10.465 1.00 96.00 89 ALA A CA 1
ATOM 691 C C . ALA A 1 89 ? -0.092 -5.211 -9.352 1.00 96.00 89 ALA A C 1
ATOM 693 O O . ALA A 1 89 ? 0.735 -6.100 -9.554 1.00 96.00 89 ALA A O 1
ATOM 694 N N . LEU A 1 90 ? -0.818 -5.141 -8.230 1.00 95.75 90 LEU A N 1
ATOM 695 C CA . LEU A 1 90 ? -0.711 -6.064 -7.097 1.00 95.75 90 LEU A CA 1
ATOM 696 C C . LEU A 1 90 ? -1.061 -7.508 -7.490 1.00 95.75 90 LEU A C 1
ATOM 698 O O . LEU A 1 90 ? -0.367 -8.445 -7.105 1.00 95.75 90 LEU A O 1
ATOM 702 N N . LEU A 1 91 ? -2.140 -7.688 -8.258 1.00 95.25 91 LEU A N 1
ATOM 703 C CA . LEU A 1 91 ? -2.649 -9.011 -8.632 1.00 95.25 91 LEU A CA 1
ATOM 704 C C . LEU A 1 91 ? -1.863 -9.656 -9.776 1.00 95.25 91 LEU A C 1
ATOM 706 O O . LEU A 1 91 ? -1.697 -10.873 -9.803 1.00 95.25 91 LEU A O 1
ATOM 710 N N . SER A 1 92 ? -1.412 -8.858 -10.743 1.00 94.88 92 SER A N 1
ATOM 711 C CA . SER A 1 92 ? -0.787 -9.365 -11.971 1.00 94.88 92 SER A CA 1
ATOM 712 C C . SER A 1 92 ? 0.740 -9.306 -11.965 1.00 94.88 92 SER A C 1
ATOM 714 O O . SER A 1 92 ? 1.377 -9.882 -12.850 1.00 94.88 92 SER A O 1
ATOM 716 N N . GLY A 1 93 ? 1.336 -8.566 -11.026 1.00 94.75 93 GLY A N 1
ATOM 717 C CA . GLY A 1 93 ? 2.757 -8.224 -11.051 1.00 94.75 93 GLY A CA 1
ATOM 718 C C . GLY A 1 93 ? 3.143 -7.287 -12.202 1.00 94.75 93 GLY A C 1
ATOM 719 O O . GLY A 1 93 ? 4.329 -7.126 -12.486 1.00 94.75 93 GLY A O 1
ATOM 720 N N . LYS A 1 94 ? 2.166 -6.691 -12.900 1.00 93.50 94 LYS A N 1
ATOM 721 C CA . LYS A 1 94 ? 2.373 -5.776 -14.028 1.00 93.50 94 LYS A CA 1
ATOM 722 C C . LYS A 1 94 ? 1.540 -4.518 -13.835 1.00 93.50 94 LYS A C 1
ATOM 724 O O . LYS A 1 94 ? 0.314 -4.580 -13.786 1.00 93.50 94 LYS A O 1
ATOM 729 N N . ARG A 1 95 ? 2.197 -3.359 -13.770 1.00 92.12 95 ARG A N 1
ATOM 730 C CA . ARG A 1 95 ? 1.490 -2.077 -13.712 1.00 92.12 95 ARG A CA 1
ATOM 731 C C . ARG A 1 95 ? 0.900 -1.753 -15.090 1.00 92.12 95 ARG A C 1
ATOM 733 O O . ARG A 1 95 ? 1.658 -1.777 -16.064 1.00 92.12 95 ARG A O 1
ATOM 740 N N . PRO A 1 96 ? -0.406 -1.448 -15.196 1.00 90.94 96 PRO A N 1
ATOM 741 C CA . PRO A 1 96 ? -0.980 -0.944 -16.436 1.00 90.94 96 PRO A CA 1
ATOM 742 C C . PRO A 1 96 ? -0.212 0.292 -16.915 1.00 90.94 96 PRO A C 1
ATOM 744 O O . PRO A 1 96 ? 0.118 1.179 -16.126 1.00 90.94 96 PRO A O 1
ATOM 747 N N . GLY A 1 97 ? 0.103 0.350 -18.209 1.00 76.31 97 GLY A N 1
ATOM 748 C CA . GLY A 1 97 ? 0.541 1.604 -18.815 1.00 76.31 97 GLY A CA 1
ATOM 749 C C . GLY A 1 97 ? -0.617 2.598 -18.784 1.00 76.31 97 GLY A C 1
ATOM 750 O O . GLY A 1 97 ? -1.773 2.186 -18.896 1.00 76.31 97 GLY A O 1
ATOM 751 N N . LYS A 1 98 ? -0.332 3.900 -18.656 1.00 60.56 98 LYS A N 1
ATOM 752 C 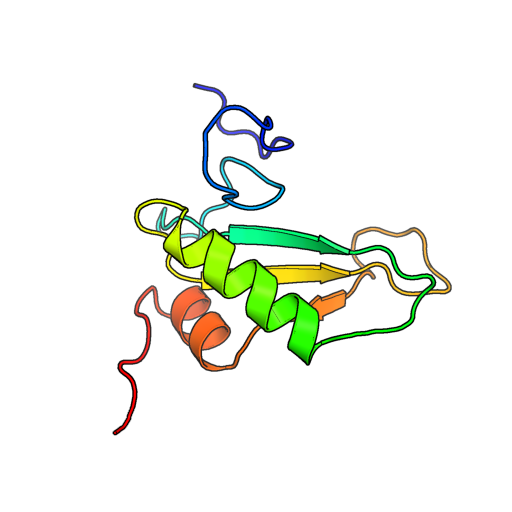CA . LYS A 1 98 ? -1.368 4.917 -18.873 1.00 60.56 98 LYS A CA 1
ATOM 753 C C . LYS A 1 98 ? -1.972 4.671 -20.255 1.00 60.56 98 LYS A C 1
ATOM 755 O O . LYS A 1 98 ? -1.260 4.779 -21.251 1.00 60.56 98 LYS A O 1
ATOM 760 N N . SER A 1 99 ? -3.255 4.319 -20.302 1.00 48.28 99 SER A N 1
ATOM 761 C CA . SER A 1 99 ? -4.021 4.444 -21.537 1.00 48.28 99 SER A CA 1
ATOM 762 C C . SER A 1 99 ? -4.094 5.941 -21.807 1.00 48.28 99 SER A C 1
ATOM 764 O O . SER A 1 99 ? -4.726 6.672 -21.046 1.00 48.28 99 SER A O 1
ATOM 766 N N . SER A 1 100 ? -3.291 6.390 -22.768 1.00 41.44 100 SER A N 1
ATOM 767 C CA . SER A 1 100 ? -3.263 7.764 -23.270 1.00 41.44 100 SER A CA 1
ATOM 768 C C . SER A 1 100 ? -4.622 8.189 -23.797 1.00 41.44 100 SER A C 1
ATOM 770 O O . SER A 1 100 ? -5.230 7.341 -24.490 1.00 41.44 100 SER A O 1
#

Sequence (100 aa):
MSRFIEKMPLYGGKDRGDAANVETFNELPVAVEFKDYGGRFLVGTWLTEVEIERLNLPNAIAGVVVAKRRGTTDPGRQVVFMTVDDLVALLSGKRPGKSS

Secondary structure (DSSP, 8-state):
---S-EEPP--SSS---SEES-B-TTS-BEEEEEE-STT---HHHHHHHHHHHHHHSTT--EEEEEEPPTT---GGGSEEE--HHHHHHHHHS-PPP---

pLDDT: mean 90.79, std 11.74, range [41.44, 98.44]

Radius of gyration: 13.69 Å; chains: 1; bounding box: 34×26×40 Å

Foldseek 3Di:
DDQDWDQDDPPDPAAQAGIPNDAAPVRAAEHEHEEEDQQDDPQVVVQVVQVRNQVVHPRHQFGKYWYAHPPDPPSVPTDMDGDPQRVCCRVPVDRDDPPD